Protein AF-A0A8X7Q6P1-F1 (afdb_monomer_lite)

Secondary structure (DSSP, 8-state):
-HHHHS---SSHHHHGGGSTTHHHHHHHHHHTT-SEEEE-TTSS-EEEE-S-GGGHHHHHHHHHHHHH-

Structure (mmCIF, N/CA/C/O backbone):
data_AF-A0A8X7Q6P1-F1
#
_entry.id   AF-A0A8X7Q6P1-F1
#
loop_
_atom_site.group_PDB
_atom_site.id
_atom_site.type_symbol
_atom_site.label_atom_id
_atom_site.label_alt_id
_atom_site.label_comp_id
_atom_site.label_asym_id
_atom_site.label_entity_id
_atom_site.label_seq_id
_atom_site.pdbx_PDB_ins_code
_atom_site.Cartn_x
_atom_site.Cartn_y
_atom_site.Cartn_z
_atom_site.occupancy
_atom_site.B_iso_or_equiv
_atom_site.auth_seq_id
_atom_site.auth_comp_id
_atom_site.auth_asym_id
_atom_site.auth_atom_id
_atom_site.pdbx_PDB_model_num
ATOM 1 N N . MET A 1 1 ? -8.320 -0.927 -13.978 1.00 46.00 1 MET A N 1
ATOM 2 C CA . MET A 1 1 ? -7.209 -0.056 -13.535 1.00 46.00 1 MET A CA 1
ATOM 3 C C . MET A 1 1 ? -6.114 -0.858 -12.820 1.00 46.00 1 MET A C 1
ATOM 5 O O . MET A 1 1 ? -4.953 -0.598 -13.095 1.00 46.00 1 MET A O 1
ATOM 9 N N . GLU A 1 2 ? -6.452 -1.891 -12.027 1.00 39.09 2 GLU A N 1
ATOM 10 C CA . GLU A 1 2 ? -5.503 -2.853 -11.402 1.00 39.09 2 GLU A CA 1
ATOM 11 C C . GLU A 1 2 ? -4.399 -3.381 -12.338 1.00 39.09 2 GLU A C 1
ATOM 13 O O . GLU A 1 2 ? -3.228 -3.471 -11.975 1.00 39.09 2 GLU A O 1
ATOM 18 N N . ARG A 1 3 ? -4.763 -3.700 -13.587 1.00 44.16 3 ARG A N 1
ATOM 19 C CA . ARG A 1 3 ? -3.890 -4.398 -14.543 1.00 44.16 3 ARG A CA 1
ATOM 20 C C . ARG A 1 3 ? -2.695 -3.577 -15.055 1.00 44.16 3 ARG A C 1
ATOM 22 O O . ARG A 1 3 ? -1.839 -4.144 -15.719 1.00 44.16 3 ARG A O 1
ATOM 29 N N . LEU A 1 4 ? -2.641 -2.268 -14.796 1.00 49.50 4 LEU A N 1
ATOM 30 C CA . LEU A 1 4 ? -1.522 -1.409 -15.213 1.00 49.50 4 LEU A CA 1
ATOM 31 C C . LEU A 1 4 ? -0.439 -1.281 -14.134 1.00 49.50 4 LEU A C 1
ATOM 33 O O . LEU A 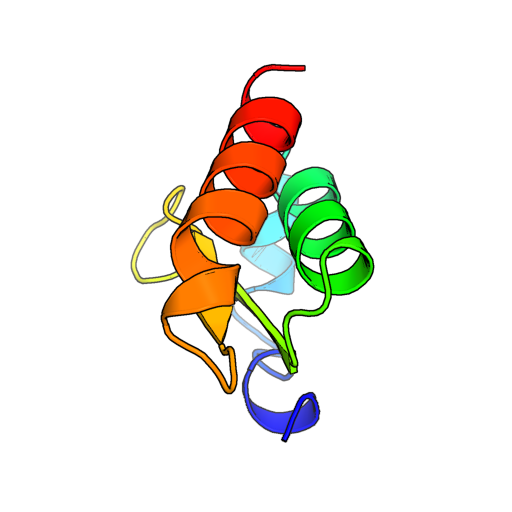1 4 ? 0.732 -1.204 -14.481 1.00 49.50 4 LEU A O 1
ATOM 37 N N . LEU A 1 5 ? -0.813 -1.317 -12.850 1.00 53.34 5 LEU A N 1
ATOM 38 C CA . LEU A 1 5 ? 0.133 -1.206 -11.730 1.00 53.34 5 LEU A CA 1
ATOM 39 C C . LEU A 1 5 ? 0.809 -2.536 -11.383 1.00 53.34 5 LEU A C 1
ATOM 41 O O . LEU A 1 5 ? 1.948 -2.533 -10.947 1.00 53.34 5 LEU A O 1
ATOM 45 N N . SER A 1 6 ? 0.130 -3.663 -11.612 1.00 54.50 6 SER A N 1
ATOM 46 C CA . SER A 1 6 ? 0.642 -5.008 -11.291 1.00 54.50 6 SER A CA 1
ATOM 47 C C . SER A 1 6 ? 1.223 -5.747 -12.510 1.00 54.50 6 SER A C 1
ATOM 49 O O . SER A 1 6 ? 1.374 -6.965 -12.509 1.00 54.50 6 SER A O 1
ATOM 51 N N . SER A 1 7 ? 1.481 -5.030 -13.611 1.00 51.53 7 SER A N 1
ATOM 52 C CA . SER A 1 7 ? 1.979 -5.612 -14.868 1.00 51.53 7 SER A CA 1
ATOM 53 C C . SER A 1 7 ? 3.444 -5.270 -15.146 1.00 51.53 7 SER A C 1
ATOM 55 O O . SER A 1 7 ? 3.877 -5.332 -16.304 1.00 51.53 7 SER A O 1
ATOM 57 N N . ASP A 1 8 ? 4.233 -4.948 -14.123 1.00 57.19 8 ASP A N 1
ATOM 58 C CA . ASP A 1 8 ? 5.682 -4.931 -14.285 1.00 57.19 8 ASP A CA 1
ATOM 59 C C . ASP A 1 8 ? 6.175 -6.386 -14.344 1.00 57.19 8 ASP A C 1
ATOM 61 O O . ASP A 1 8 ? 6.430 -7.038 -13.342 1.00 57.19 8 ASP A O 1
ATOM 65 N N . LYS A 1 9 ? 6.216 -6.954 -15.554 1.00 54.00 9 LYS A N 1
ATOM 66 C CA . LYS A 1 9 ? 6.519 -8.380 -15.785 1.00 54.00 9 LYS A CA 1
ATOM 67 C C . LYS A 1 9 ? 8.008 -8.720 -15.708 1.00 54.00 9 LYS A C 1
ATOM 69 O O . LYS A 1 9 ? 8.364 -9.880 -15.900 1.00 54.00 9 LYS A O 1
ATOM 74 N N . VAL A 1 10 ? 8.876 -7.730 -15.502 1.00 56.88 10 VAL A N 1
ATOM 75 C CA . VAL A 1 10 ? 10.333 -7.897 -15.622 1.00 56.88 10 VAL A CA 1
ATOM 76 C C . VAL A 1 10 ? 11.037 -7.497 -14.329 1.00 56.88 10 VAL A C 1
ATOM 78 O O . VAL A 1 10 ? 11.864 -8.257 -13.818 1.00 56.88 10 VAL A O 1
ATOM 81 N N . VAL A 1 11 ? 10.705 -6.332 -13.769 1.00 55.38 11 VAL A N 1
ATOM 82 C CA . VAL A 1 11 ? 11.438 -5.769 -12.629 1.00 55.38 11 VAL A CA 1
ATOM 83 C C . VAL A 1 11 ? 10.819 -6.199 -11.299 1.00 55.38 11 VAL A C 1
ATOM 85 O O . VAL A 1 11 ? 11.544 -6.588 -10.383 1.00 55.38 11 VAL A O 1
ATOM 88 N N . GLU A 1 12 ? 9.491 -6.204 -11.199 1.00 55.66 12 GLU A N 1
ATOM 89 C CA . GLU A 1 12 ? 8.770 -6.554 -9.970 1.00 55.66 12 GLU A CA 1
ATOM 90 C C . GLU A 1 12 ? 8.926 -8.034 -9.548 1.00 55.66 12 GLU A C 1
ATOM 92 O O . GLU A 1 12 ? 9.221 -8.258 -8.376 1.00 55.66 12 GLU A O 1
ATOM 97 N N . PRO A 1 13 ? 8.889 -9.053 -10.437 1.00 58.09 13 PRO A N 1
ATOM 98 C CA . PRO A 1 13 ? 9.074 -10.458 -10.053 1.00 58.09 13 PRO A CA 1
ATOM 99 C C . PRO A 1 13 ? 10.493 -10.753 -9.561 1.00 58.09 13 PRO A C 1
ATOM 101 O O . PRO A 1 13 ? 10.702 -11.645 -8.746 1.00 58.09 13 PRO A O 1
ATOM 104 N N . SER A 1 14 ? 11.473 -9.984 -10.044 1.00 59.84 14 SER A N 1
ATOM 105 C CA . SER A 1 14 ? 12.880 -10.118 -9.660 1.00 59.84 14 SER A CA 1
ATOM 106 C C . SER A 1 14 ? 13.191 -9.420 -8.328 1.00 59.84 14 SER A C 1
ATOM 108 O O . SER A 1 14 ? 14.160 -9.779 -7.663 1.00 59.84 14 SER A O 1
ATOM 110 N N . ARG A 1 15 ? 12.392 -8.415 -7.933 1.00 62.44 15 ARG A N 1
ATOM 111 C CA . ARG A 1 15 ? 12.612 -7.587 -6.730 1.00 62.44 15 ARG A CA 1
ATOM 112 C C . ARG A 1 15 ? 11.652 -7.885 -5.582 1.00 62.44 15 ARG A C 1
ATOM 114 O O . ARG A 1 15 ? 12.050 -7.726 -4.435 1.00 62.44 15 ARG A O 1
ATOM 121 N N . ALA A 1 16 ? 10.431 -8.340 -5.861 1.00 58.00 16 ALA A N 1
ATOM 122 C CA . ALA A 1 16 ? 9.448 -8.712 -4.843 1.00 58.00 16 ALA A CA 1
ATOM 123 C C . ALA A 1 16 ? 9.986 -9.747 -3.832 1.00 58.00 16 ALA A C 1
ATOM 12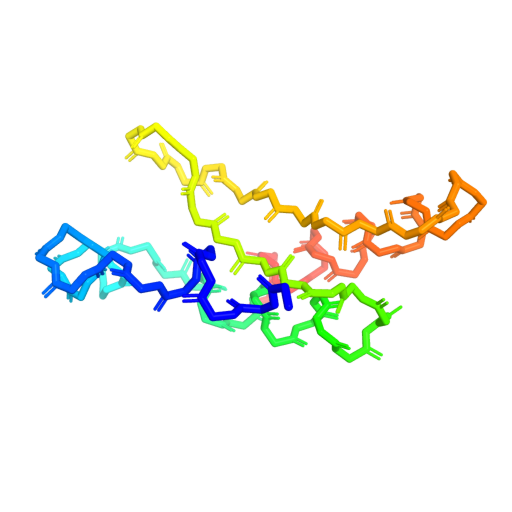5 O O . ALA A 1 16 ? 9.761 -9.548 -2.641 1.00 58.00 16 ALA A O 1
ATOM 126 N N . PRO A 1 17 ? 10.785 -10.765 -4.228 1.00 61.97 17 PRO A N 1
ATOM 127 C CA . PRO A 1 17 ? 11.391 -11.688 -3.265 1.00 61.97 17 PRO A CA 1
ATOM 128 C C . PRO A 1 17 ? 12.441 -11.036 -2.352 1.00 61.97 17 PRO A C 1
ATOM 130 O O . PRO A 1 17 ? 12.751 -11.577 -1.296 1.00 61.97 17 PRO A O 1
ATOM 133 N N . LEU A 1 18 ? 13.017 -9.898 -2.762 1.00 61.97 18 LEU A N 1
ATOM 134 C CA . LEU A 1 18 ? 14.053 -9.177 -2.013 1.00 61.97 18 LEU A CA 1
ATOM 135 C C . LEU A 1 18 ? 13.467 -8.171 -1.014 1.00 61.97 18 LEU A C 1
ATOM 137 O O . LEU A 1 18 ? 14.187 -7.708 -0.132 1.00 61.97 18 LEU A O 1
ATOM 141 N N . ILE A 1 19 ? 12.181 -7.830 -1.137 1.00 69.56 19 ILE A N 1
ATOM 142 C CA . ILE A 1 19 ? 11.493 -6.918 -0.221 1.00 69.56 19 ILE A CA 1
ATOM 143 C C . ILE A 1 19 ? 10.565 -7.753 0.658 1.00 69.56 19 ILE A C 1
ATOM 145 O O . ILE A 1 19 ? 9.376 -7.919 0.378 1.00 69.56 19 ILE A O 1
ATOM 149 N N . LEU A 1 20 ? 11.149 -8.309 1.721 1.00 69.38 20 LEU A N 1
ATOM 150 C CA . LEU A 1 20 ? 10.427 -9.060 2.744 1.00 69.38 20 LEU A CA 1
ATOM 151 C C . LEU A 1 20 ? 9.250 -8.214 3.269 1.00 69.38 20 LEU A C 1
ATOM 153 O O . LEU A 1 20 ? 9.428 -7.038 3.574 1.00 69.38 20 LEU A O 1
ATOM 157 N N . GLY A 1 21 ? 8.048 -8.793 3.316 1.00 75.88 21 GLY A N 1
ATOM 158 C CA . GLY A 1 21 ? 6.826 -8.111 3.769 1.00 75.88 21 GLY A CA 1
ATOM 159 C C . GLY A 1 21 ? 6.027 -7.381 2.679 1.00 75.88 21 GLY A C 1
ATOM 160 O O . GLY A 1 21 ? 4.850 -7.097 2.885 1.00 75.88 21 GLY A O 1
ATOM 161 N N . MET A 1 22 ? 6.579 -7.144 1.482 1.00 80.94 22 MET A N 1
ATOM 162 C CA . MET A 1 22 ? 5.875 -6.369 0.444 1.00 80.94 22 MET A CA 1
ATOM 163 C C . MET A 1 22 ? 4.629 -7.066 -0.120 1.00 80.94 22 MET A C 1
ATOM 165 O O . MET A 1 22 ? 3.633 -6.413 -0.418 1.00 80.94 22 MET A O 1
ATOM 1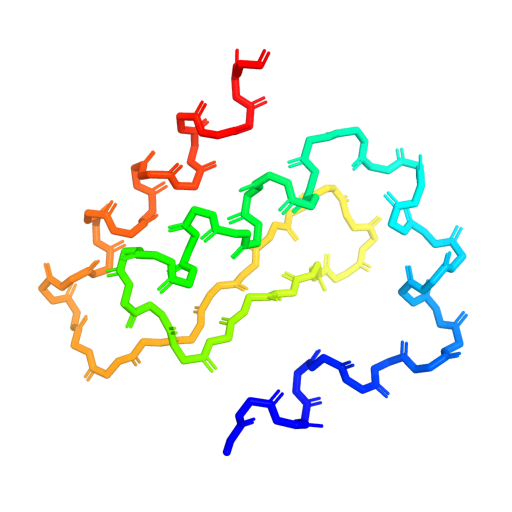69 N N . GLU A 1 23 ? 4.652 -8.392 -0.249 1.00 83.69 23 GLU A N 1
ATOM 170 C CA . GLU A 1 23 ? 3.460 -9.155 -0.645 1.00 83.69 23 GLU A CA 1
ATOM 171 C C . GLU A 1 23 ? 2.341 -9.023 0.403 1.00 83.69 23 GLU A C 1
ATOM 173 O O . GLU A 1 23 ? 1.175 -8.834 0.050 1.00 83.69 23 GLU A O 1
ATOM 178 N N . THR A 1 24 ? 2.694 -9.026 1.692 1.00 87.50 24 THR A N 1
ATOM 179 C CA . THR A 1 24 ? 1.751 -8.804 2.799 1.00 87.50 24 THR A CA 1
ATOM 180 C C . THR A 1 24 ? 1.159 -7.398 2.742 1.00 87.50 24 THR A C 1
ATOM 182 O O . THR A 1 24 ? -0.050 -7.233 2.880 1.00 87.50 24 THR A O 1
ATOM 185 N N . VAL A 1 25 ? 1.985 -6.391 2.456 1.00 89.12 25 VAL A N 1
ATOM 186 C CA . VAL A 1 25 ? 1.569 -4.985 2.324 1.00 89.12 25 VAL A CA 1
ATOM 187 C C . VAL A 1 25 ? 0.628 -4.790 1.139 1.00 89.12 25 VAL A C 1
ATOM 189 O O . VAL A 1 25 ? -0.408 -4.142 1.279 1.00 89.12 25 VAL A O 1
ATOM 192 N N . LYS A 1 26 ? 0.940 -5.386 -0.020 1.00 87.94 26 LYS A N 1
ATOM 193 C CA . LYS A 1 26 ? 0.053 -5.358 -1.193 1.00 87.94 26 LYS A CA 1
ATOM 194 C C . LYS A 1 26 ? -1.305 -5.963 -0.875 1.00 87.94 26 LYS A C 1
ATOM 196 O O . LYS A 1 26 ? -2.329 -5.388 -1.237 1.00 87.94 26 LYS A O 1
ATOM 201 N N . LYS A 1 27 ? -1.311 -7.105 -0.186 1.00 89.06 27 LYS A N 1
ATOM 202 C CA . LYS A 1 27 ? -2.542 -7.772 0.231 1.00 89.06 27 LYS A CA 1
ATOM 203 C C . LYS A 1 27 ? -3.345 -6.905 1.204 1.00 89.06 27 LYS A C 1
ATOM 205 O O . LYS A 1 27 ? -4.529 -6.701 0.965 1.00 89.06 27 LYS A O 1
ATOM 210 N N . ALA A 1 28 ? -2.701 -6.335 2.222 1.00 91.19 28 ALA A N 1
ATOM 211 C CA . ALA A 1 28 ? -3.351 -5.454 3.192 1.00 91.19 28 ALA A CA 1
ATOM 212 C C . ALA A 1 28 ? -3.955 -4.205 2.531 1.00 91.19 28 ALA A C 1
ATOM 214 O O . ALA A 1 28 ? -5.081 -3.831 2.844 1.00 91.19 28 ALA A O 1
ATOM 215 N N . ALA A 1 29 ? -3.254 -3.601 1.566 1.00 90.81 29 ALA A N 1
ATOM 216 C CA . ALA A 1 29 ? -3.768 -2.462 0.810 1.00 90.81 29 ALA A CA 1
ATOM 217 C C . ALA A 1 29 ? -5.032 -2.823 0.011 1.00 90.81 29 ALA A C 1
ATOM 219 O O . ALA A 1 29 ? -6.005 -2.071 0.021 1.00 90.81 29 ALA A O 1
ATOM 220 N N . LEU A 1 30 ? -5.031 -3.975 -0.670 1.00 90.69 30 LEU A N 1
ATOM 221 C CA . LEU A 1 30 ? -6.190 -4.454 -1.431 1.00 90.69 30 LEU A CA 1
ATOM 222 C C . LEU A 1 30 ? -7.371 -4.804 -0.513 1.00 90.69 30 LEU A C 1
ATOM 224 O O . LEU A 1 30 ? -8.504 -4.437 -0.812 1.00 90.69 30 LEU A O 1
ATOM 228 N N . GLU A 1 31 ? -7.117 -5.466 0.618 1.00 91.69 31 GLU A N 1
ATOM 229 C CA . GLU A 1 31 ? -8.145 -5.798 1.617 1.00 91.69 31 GLU A CA 1
ATOM 230 C C . GLU A 1 31 ? -8.753 -4.546 2.268 1.00 91.69 31 GLU A C 1
ATOM 232 O O . GLU A 1 31 ? -9.955 -4.520 2.529 1.00 91.69 31 GLU A O 1
ATOM 237 N N . ALA A 1 32 ? -7.958 -3.489 2.456 1.00 90.19 32 ALA A N 1
ATOM 238 C CA . ALA A 1 32 ? -8.412 -2.184 2.940 1.00 90.19 32 ALA A CA 1
ATOM 239 C C . ALA A 1 32 ? -9.129 -1.337 1.860 1.00 90.19 32 ALA A C 1
ATOM 241 O O . ALA A 1 32 ? -9.607 -0.239 2.140 1.00 90.19 32 ALA A O 1
ATOM 242 N N . GLY A 1 33 ? -9.243 -1.840 0.625 1.00 89.94 33 GLY A N 1
ATOM 243 C CA . GLY A 1 33 ? -10.039 -1.217 -0.436 1.00 89.94 33 GLY A CA 1
ATOM 244 C C . GLY A 1 33 ? -9.255 -0.361 -1.432 1.00 89.94 33 GLY A C 1
ATOM 245 O O . GLY A 1 33 ? -9.865 0.430 -2.155 1.00 89.94 33 GLY A O 1
ATOM 246 N N . ALA A 1 34 ? -7.929 -0.504 -1.509 1.00 90.25 34 ALA A N 1
ATOM 247 C CA . ALA A 1 34 ? -7.155 0.089 -2.595 1.00 90.25 34 ALA A CA 1
ATOM 248 C C . ALA A 1 34 ? -7.478 -0.578 -3.943 1.00 90.25 34 ALA A C 1
ATOM 250 O O . ALA A 1 34 ? -7.683 -1.786 -4.033 1.00 90.25 34 ALA A O 1
ATOM 251 N N . PHE A 1 35 ? -7.417 0.191 -5.029 1.00 88.19 35 PHE A N 1
ATOM 252 C CA . PHE A 1 35 ? -7.539 -0.319 -6.401 1.00 88.19 35 PHE A CA 1
ATOM 253 C C . PHE A 1 35 ? -6.283 -1.015 -6.921 1.00 88.19 35 PHE A C 1
ATOM 255 O O . PHE A 1 35 ? -6.243 -1.432 -8.075 1.00 88.19 35 PHE A O 1
ATOM 262 N N . GLY A 1 36 ? -5.206 -1.018 -6.149 1.00 85.12 36 GLY A N 1
ATOM 263 C CA . GLY A 1 36 ? -3.923 -1.556 -6.564 1.00 85.12 36 GLY A CA 1
ATOM 264 C C . GLY A 1 36 ? -2.812 -1.032 -5.678 1.00 85.12 36 GLY A C 1
ATOM 265 O O . GLY A 1 36 ? -2.846 0.123 -5.256 1.00 85.12 36 GLY A O 1
ATOM 266 N N . CYS A 1 37 ? -1.821 -1.880 -5.424 1.00 85.75 37 CYS A N 1
ATOM 267 C CA . CYS A 1 37 ? -0.628 -1.543 -4.665 1.00 85.75 37 CYS A CA 1
ATOM 268 C C . CYS A 1 37 ? 0.612 -2.097 -5.375 1.00 85.75 37 CYS A C 1
ATOM 270 O O . CYS A 1 37 ? 0.605 -3.241 -5.835 1.00 85.75 37 CYS A O 1
ATOM 272 N N . THR A 1 38 ? 1.676 -1.302 -5.477 1.00 84.19 38 THR A N 1
ATOM 273 C CA . THR A 1 38 ? 2.956 -1.721 -6.074 1.00 84.19 38 THR A CA 1
ATOM 274 C C . THR A 1 38 ? 4.145 -1.063 -5.372 1.00 84.19 38 THR A C 1
ATOM 276 O O . THR A 1 38 ? 3.979 -0.151 -4.562 1.00 84.19 38 THR A O 1
ATOM 279 N N . ILE A 1 39 ? 5.351 -1.540 -5.669 1.00 80.06 39 ILE A N 1
ATOM 280 C CA . ILE A 1 39 ? 6.609 -0.951 -5.206 1.00 80.06 39 ILE A CA 1
ATOM 281 C C . ILE A 1 39 ? 6.933 0.261 -6.080 1.00 80.06 39 ILE A C 1
ATOM 283 O O . ILE A 1 39 ? 6.817 0.202 -7.303 1.00 80.06 39 ILE A O 1
ATOM 287 N N . THR A 1 40 ? 7.413 1.343 -5.475 1.00 75.75 40 THR A N 1
ATOM 288 C CA . THR A 1 40 ? 7.885 2.520 -6.215 1.00 75.75 40 THR A CA 1
ATOM 289 C C . THR A 1 40 ? 9.401 2.670 -6.143 1.00 75.75 40 THR A C 1
ATOM 291 O O . THR A 1 40 ? 10.034 2.427 -5.113 1.00 75.75 40 THR A O 1
ATOM 294 N N . GLY A 1 41 ? 10.003 3.078 -7.265 1.00 69.94 41 GLY A N 1
ATOM 295 C CA . GLY A 1 41 ? 11.433 3.375 -7.363 1.00 69.94 41 GLY A CA 1
ATOM 296 C C . GLY A 1 41 ? 12.338 2.160 -7.127 1.00 69.94 41 GLY A C 1
ATOM 297 O O . GLY A 1 41 ? 12.210 1.126 -7.785 1.00 69.94 41 GLY A O 1
ATOM 298 N N . ALA A 1 42 ? 13.302 2.311 -6.213 1.00 66.62 42 ALA A N 1
ATOM 299 C CA . ALA A 1 42 ? 14.222 1.242 -5.817 1.00 66.62 42 ALA A CA 1
ATOM 300 C C . ALA A 1 42 ? 13.655 0.324 -4.713 1.00 66.62 42 ALA A C 1
ATOM 302 O O . ALA A 1 42 ? 14.272 -0.696 -4.411 1.00 66.62 42 ALA A O 1
ATOM 303 N N . GLY A 1 43 ? 12.490 0.652 -4.139 1.00 66.00 43 GLY A N 1
ATOM 304 C CA . GLY A 1 43 ? 11.988 0.025 -2.914 1.00 66.00 43 GLY A CA 1
ATOM 305 C C . GLY A 1 43 ? 12.705 0.523 -1.644 1.00 66.00 43 GLY A C 1
ATOM 306 O O . GLY A 1 43 ? 13.686 1.264 -1.744 1.00 66.00 43 GLY A O 1
ATOM 307 N N . PRO A 1 44 ? 12.209 0.160 -0.442 1.00 75.88 44 PRO A N 1
ATOM 308 C CA . PRO A 1 44 ? 11.057 -0.706 -0.166 1.00 75.88 44 PRO A CA 1
ATOM 309 C C . PRO A 1 44 ? 9.707 0.036 -0.146 1.00 75.88 44 PRO A C 1
ATOM 311 O O . PRO A 1 44 ? 8.716 -0.502 0.327 1.00 75.88 44 PRO A O 1
ATOM 314 N N . THR A 1 45 ? 9.646 1.279 -0.624 1.00 81.75 45 THR A N 1
ATOM 315 C CA . THR A 1 45 ? 8.427 2.095 -0.571 1.00 81.75 45 THR A CA 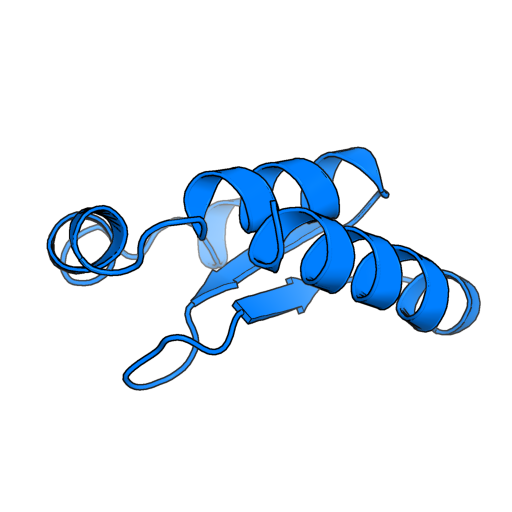1
ATOM 316 C C . THR A 1 45 ? 7.300 1.500 -1.419 1.00 81.75 45 THR A C 1
ATOM 318 O O . THR A 1 45 ? 7.444 1.367 -2.636 1.00 81.75 45 THR A O 1
ATOM 321 N N . GLY A 1 46 ? 6.167 1.188 -0.786 1.00 84.38 46 GLY A N 1
ATOM 322 C CA . GLY A 1 46 ? 4.919 0.824 -1.460 1.00 84.38 46 GLY A CA 1
ATOM 323 C C . GLY A 1 46 ? 4.048 2.048 -1.753 1.00 84.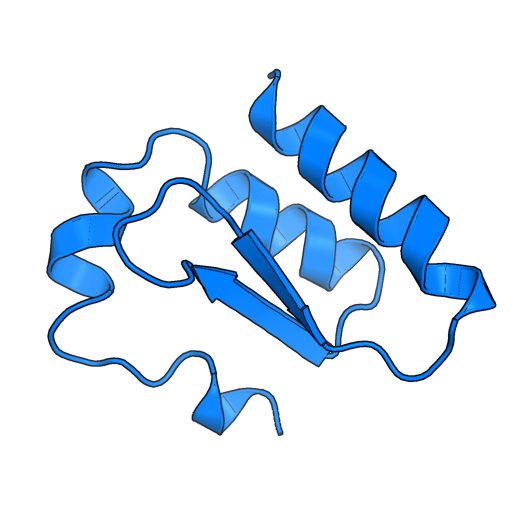38 46 GLY A C 1
ATOM 324 O O . GLY A 1 46 ? 4.068 3.020 -1.000 1.00 84.38 46 GLY A O 1
ATOM 325 N N . VAL A 1 47 ? 3.272 1.997 -2.834 1.00 88.25 47 VAL A N 1
ATOM 326 C CA . VAL A 1 47 ? 2.216 2.971 -3.143 1.00 88.25 47 VAL A CA 1
ATOM 327 C C . VAL A 1 47 ? 0.914 2.240 -3.416 1.00 88.25 47 VAL A C 1
ATOM 329 O O . VAL A 1 47 ? 0.914 1.225 -4.114 1.00 88.25 47 VAL A O 1
ATOM 332 N N . ALA A 1 48 ? -0.187 2.787 -2.908 1.00 90.25 48 ALA A N 1
ATOM 333 C CA . ALA A 1 48 ? -1.537 2.327 -3.189 1.00 90.25 48 ALA A CA 1
ATOM 334 C C . ALA A 1 48 ? -2.327 3.398 -3.953 1.00 90.25 48 ALA A C 1
ATOM 336 O O . ALA A 1 48 ? -2.166 4.595 -3.716 1.00 90.25 48 ALA A O 1
ATOM 337 N N . VAL A 1 49 ? -3.182 2.963 -4.878 1.00 90.56 49 VAL A N 1
ATOM 338 C CA . VAL A 1 49 ? -4.113 3.833 -5.609 1.00 90.56 49 VAL A CA 1
ATOM 339 C C . VAL A 1 49 ? -5.503 3.693 -5.002 1.00 90.56 49 VAL A C 1
ATOM 341 O O . VAL A 1 49 ? -6.000 2.579 -4.863 1.00 90.56 49 VAL A O 1
ATOM 344 N N . ILE A 1 50 ? -6.135 4.816 -4.662 1.00 90.88 50 ILE A N 1
ATOM 345 C CA . ILE A 1 50 ? -7.404 4.882 -3.916 1.00 90.88 50 ILE A CA 1
ATOM 346 C C . ILE A 1 50 ? -8.352 5.917 -4.552 1.00 90.88 50 ILE A C 1
ATOM 348 O O . ILE A 1 50 ? -7.886 6.794 -5.280 1.00 90.88 50 ILE A O 1
ATOM 352 N N . ASP A 1 51 ? -9.668 5.820 -4.313 1.00 85.00 51 ASP A N 1
ATOM 353 C CA . ASP A 1 51 ? -10.673 6.774 -4.838 1.00 85.00 51 ASP A CA 1
ATOM 354 C C . ASP A 1 51 ? -10.945 7.968 -3.923 1.00 85.00 51 ASP A C 1
ATOM 356 O O . ASP A 1 51 ? -11.438 8.991 -4.396 1.00 85.00 51 ASP A O 1
ATOM 360 N N . ALA A 1 52 ? -10.656 7.831 -2.632 1.00 84.38 52 ALA A N 1
ATOM 361 C CA . ALA A 1 52 ? -11.115 8.743 -1.596 1.00 84.38 52 ALA A CA 1
ATOM 362 C C . ALA A 1 52 ? -9.982 9.051 -0.614 1.00 84.38 52 ALA A C 1
ATOM 364 O O . ALA A 1 52 ? -9.333 8.138 -0.099 1.00 84.38 52 ALA A O 1
ATOM 365 N N . ALA A 1 53 ? -9.753 10.338 -0.343 1.00 80.62 53 ALA A N 1
ATOM 366 C CA . ALA A 1 53 ? -8.716 10.779 0.590 1.00 80.62 53 ALA A CA 1
ATOM 367 C C . ALA A 1 53 ? -9.017 10.315 2.023 1.00 80.62 53 ALA A C 1
ATOM 369 O O . ALA A 1 53 ? -8.099 9.992 2.771 1.00 80.62 53 ALA A O 1
ATOM 370 N N . GLU A 1 54 ? -10.300 10.199 2.363 1.00 85.31 54 GLU A N 1
ATOM 371 C CA . GLU A 1 54 ? -10.805 9.745 3.658 1.00 85.31 54 GLU A CA 1
ATOM 372 C C . GLU A 1 54 ? -10.377 8.307 3.981 1.00 85.31 54 GLU A C 1
ATOM 374 O O . GLU A 1 54 ? -10.199 7.971 5.146 1.00 85.31 54 GLU A O 1
ATOM 379 N N . LYS A 1 55 ? -10.173 7.466 2.957 1.00 85.81 55 LYS A N 1
ATOM 380 C CA . LYS A 1 55 ? -9.676 6.088 3.115 1.00 85.81 55 LYS A CA 1
ATOM 381 C C . LYS A 1 55 ? -8.151 6.001 3.102 1.00 85.81 55 LYS A C 1
ATOM 383 O O . LYS A 1 55 ? -7.595 4.954 3.413 1.00 85.81 55 LYS A O 1
ATOM 388 N N . GLY A 1 56 ? -7.463 7.066 2.687 1.00 89.50 56 GLY A N 1
ATOM 389 C CA . GLY A 1 56 ? -6.018 7.035 2.475 1.00 89.50 56 GLY A CA 1
ATOM 390 C C . GLY A 1 56 ? -5.227 6.821 3.756 1.00 89.50 56 GLY A C 1
ATOM 391 O O . GLY A 1 56 ? -4.237 6.093 3.736 1.00 89.50 56 GLY A O 1
ATOM 392 N N . GLU A 1 57 ? -5.685 7.409 4.860 1.00 90.56 57 GLU A N 1
ATOM 393 C CA . GLU A 1 57 ? -5.059 7.243 6.172 1.00 90.56 57 GLU A CA 1
ATOM 394 C C . GLU A 1 57 ? -5.227 5.805 6.682 1.00 90.56 57 GLU A C 1
ATOM 396 O O . GLU A 1 57 ? -4.230 5.143 6.952 1.00 90.56 57 GLU A O 1
ATOM 401 N N . GLU A 1 58 ? -6.451 5.267 6.663 1.00 92.88 58 GLU A N 1
ATOM 402 C CA . GLU A 1 58 ? -6.744 3.880 7.061 1.00 92.88 58 GLU A CA 1
ATOM 403 C C . GLU A 1 58 ? -5.959 2.851 6.227 1.00 92.88 58 GLU A C 1
ATOM 405 O O . GLU A 1 58 ? -5.329 1.940 6.768 1.00 92.88 58 GLU A O 1
ATOM 410 N N . ILE A 1 59 ? -5.950 3.006 4.899 1.00 93.56 59 ILE A N 1
ATOM 411 C CA . ILE A 1 59 ? -5.202 2.118 3.996 1.00 93.56 59 ILE A CA 1
ATOM 412 C C . ILE A 1 59 ? -3.697 2.220 4.279 1.00 93.56 59 ILE A C 1
ATOM 414 O O . ILE A 1 59 ? -3.007 1.199 4.317 1.00 93.56 59 ILE A O 1
ATOM 418 N N . GLY A 1 60 ? -3.184 3.430 4.513 1.00 91.19 60 GLY A N 1
ATOM 419 C CA . GLY A 1 60 ? -1.786 3.661 4.872 1.00 91.19 60 GLY A CA 1
ATOM 420 C C . GLY A 1 60 ? -1.395 2.990 6.189 1.00 91.19 60 GLY A C 1
ATOM 421 O O . GLY A 1 60 ? -0.358 2.328 6.251 1.00 91.19 60 GLY A O 1
ATOM 422 N N . GLU A 1 61 ? -2.235 3.088 7.218 1.00 93.25 61 GLU A N 1
ATOM 423 C CA . GLU A 1 61 ? -2.023 2.416 8.504 1.00 93.25 61 GLU A CA 1
ATOM 424 C C . GLU A 1 61 ? -1.977 0.894 8.338 1.00 93.25 61 GLU A C 1
ATOM 426 O O . GLU A 1 61 ? -1.031 0.256 8.804 1.00 93.25 61 GLU A O 1
ATOM 431 N N . LYS A 1 62 ? -2.919 0.309 7.587 1.00 93.19 62 LYS A N 1
ATOM 432 C CA . LYS A 1 62 ? -2.931 -1.136 7.293 1.00 93.19 62 LYS A CA 1
ATOM 433 C C . LYS A 1 62 ? -1.678 -1.590 6.550 1.00 93.19 62 LYS A C 1
ATOM 435 O O . LYS A 1 62 ? -1.140 -2.660 6.834 1.00 93.19 62 LYS A O 1
ATOM 440 N N . MET A 1 63 ? -1.185 -0.771 5.622 1.00 91.88 63 MET A N 1
ATOM 441 C CA . MET A 1 63 ? 0.071 -1.028 4.918 1.00 91.88 63 MET A CA 1
ATOM 442 C C . MET A 1 63 ? 1.281 -0.989 5.860 1.00 91.88 63 MET A C 1
ATOM 444 O O . MET A 1 63 ? 2.164 -1.835 5.735 1.00 91.88 63 MET A O 1
ATOM 448 N N . VAL A 1 64 ? 1.330 -0.048 6.807 1.00 91.00 64 VAL A N 1
ATOM 449 C CA . VAL A 1 64 ? 2.415 0.046 7.800 1.00 91.00 64 VAL A CA 1
ATOM 450 C C . VAL A 1 64 ? 2.364 -1.121 8.787 1.00 91.00 64 VAL A C 1
ATOM 452 O O . VAL A 1 64 ? 3.396 -1.748 9.028 1.00 91.00 64 VAL A O 1
ATOM 455 N N . GLU A 1 65 ? 1.184 -1.466 9.307 1.00 90.81 65 GLU A N 1
ATOM 456 C CA . GLU A 1 65 ? 0.978 -2.639 10.170 1.00 90.81 65 GLU A CA 1
ATOM 457 C C . GLU A 1 65 ? 1.459 -3.925 9.485 1.00 90.81 65 GLU A C 1
ATOM 459 O O . GLU A 1 65 ? 2.146 -4.742 10.097 1.00 90.81 65 GLU A O 1
ATOM 464 N N . ALA A 1 66 ? 1.149 -4.093 8.198 1.00 89.19 66 ALA A N 1
ATOM 465 C CA . ALA A 1 66 ? 1.586 -5.241 7.409 1.00 89.19 66 ALA A CA 1
ATOM 466 C C . ALA A 1 66 ? 3.100 -5.267 7.141 1.00 89.19 66 ALA A C 1
ATOM 468 O O . ALA A 1 66 ? 3.642 -6.339 6.885 1.00 89.19 66 ALA A O 1
ATOM 469 N N . PHE A 1 67 ? 3.776 -4.114 7.185 1.00 85.31 67 PHE A N 1
ATOM 470 C CA . PHE A 1 67 ? 5.231 -4.016 7.027 1.00 85.31 67 PHE A CA 1
ATOM 471 C C . PHE A 1 67 ? 5.987 -4.376 8.317 1.00 85.31 67 PHE A C 1
ATOM 473 O O . PHE A 1 67 ? 7.134 -4.811 8.262 1.00 85.31 67 PHE A O 1
ATOM 480 N N . MET A 1 68 ? 5.363 -4.147 9.477 1.00 81.00 68 MET A N 1
ATOM 481 C CA . MET A 1 68 ? 5.982 -4.290 10.802 1.00 81.00 68 MET A CA 1
ATOM 482 C C . MET A 1 68 ? 5.761 -5.666 11.459 1.00 81.00 68 MET A C 1
ATOM 484 O O . MET A 1 68 ? 6.321 -5.910 12.528 1.00 81.00 68 MET A O 1
ATOM 488 N N . ASN A 1 69 ? 4.958 -6.541 10.842 1.00 63.31 69 ASN A N 1
ATOM 489 C CA . ASN A 1 69 ? 4.711 -7.928 11.266 1.00 63.31 69 ASN A CA 1
ATOM 490 C C . ASN A 1 69 ? 5.533 -8.928 10.445 1.00 63.31 69 ASN A C 1
ATOM 492 O O . ASN A 1 69 ? 5.938 -9.957 11.031 1.00 63.31 69 ASN A O 1
#

Sequence (69 aa):
MERLLSSDKVVEPSRAPLILGMETVKKAALEAGAFGCTITGAGPTGVAVIDAAEKGEEIGEKMVEAFMN

Radius of gyration: 11.43 Å; chains: 1; bounding box: 25×22×27 Å

Organism: Brassica carinata (NCBI:txid52824)

InterPro domains:
  IPR013750 GHMP kinase, C-terminal domain [PF08544] (4-66)
  IPR036554 GHMP kinase, C-terminal domain superfamily [G3DSA:3.30.70.890] (1-69)
  IPR036554 GHMP kinase, C-terminal domain superfamily [SSF55060] (3-67)

pLDDT: mean 76.94, std 15.3, range 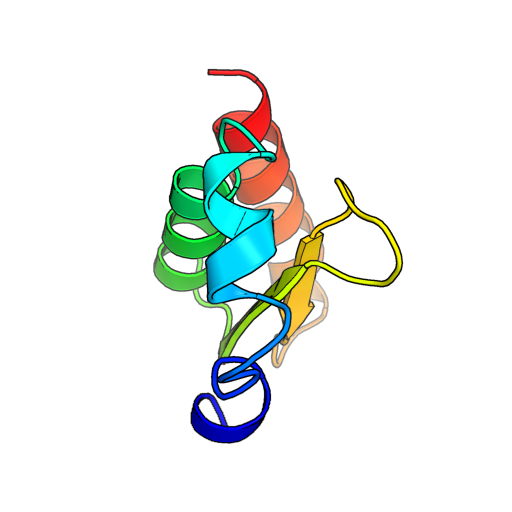[39.09, 93.56]

Foldseek 3Di:
DQCVQPPPVDPQVVCVVVQPLQVQLQVQLVVLPFSGKDADDPDPDIDTHHDDPVSVVVSVVSSVVSSVD